Protein AF-A0A8T2PHC7-F1 (afdb_monomer)

Secondary structure (DSSP, 8-state):
-------EEEE-TTT--EEEEE---SS-EEEEEE-TTSSEEEEEETTSEEEEEETTTTEEEEEEE--SS-EEEEEE-TTSSEEEEEETTS-EEEEETTTTEEEEEE--TT--S-EEEEEE-TTSSEEEEEETTSEEEEEETTT--EEEEEE---SS-----PPPPP------

Organism: NCBI:txid121402

Mean predicted aligned error: 8.97 Å

InterPro domains:
  IPR001680 WD40 repeat [PS50082] (22-63)
  IPR001680 WD40 repeat [PS50082] (64-105)
  IPR001680 WD40 repeat [PS50082] (115-149)
  IPR001680 WD40 repeat [SM00320] (15-54)
  IPR001680 WD40 repeat [SM00320] (57-96)
  IPR001680 WD40 repeat [SM00320] (98-140)
  IPR015943 WD40/YVTN repeat-like-containing domain superfamily [G3DSA:2.130.10.10] (6-166)
  IPR016346 G-protein subunit beta 1-5 [PF25391] (8-157)
  IPR016346 G-protein subunit beta 1-5 [PTHR19850] (8-158)
  IPR020472 PAC1/LIS1-like, WD-40 repeat [PR00320] (41-55)
  IPR020472 PAC1/LIS1-like, WD-40 repeat [PR00320] (83-97)
  IPR020472 PAC1/LIS1-like, WD-40 repeat [PR00320] (127-141)
  IPR036322 WD40-repeat-containing domain superfamily [SSF50978] (10-156)

Nearest PDB structures (foldseek):
  6c2y-assembly1_B  TM=9.945E-01  e=1.196E-23  Bos taurus
  8id8-assembly1_B  TM=9.920E-01  e=1.410E-23  Homo sapiens
  8g59-assembly1_B  TM=9.920E-01  e=6.213E-23  Homo sapiens
  6g79-assembly1_B  TM=9.932E-01  e=8.638E-23  Homo sapiens
  8kh4-assembly1_C  TM=9.876E-01  e=1.496E-22  Homo sapiens

Solvent-accessible surface area (backbone atoms only — not comparable to full-atom values): 9792 Å² total; per-residue (Å²): 132,84,78,78,74,31,49,52,72,45,66,41,81,91,78,69,41,77,76,43,70,44,75,80,57,90,22,55,65,59,24,63,27,62,32,79,84,69,50,35,34,40,36,17,11,55,61,21,35,37,38,35,32,34,66,87,77,58,38,78,77,48,76,49,74,81,58,88,30,34,22,39,13,34,28,49,34,72,86,50,56,31,33,38,38,14,13,52,65,26,35,33,41,32,35,32,68,86,77,73,40,78,76,46,68,37,70,51,98,88,52,80,45,31,24,62,36,47,44,59,40,88,86,42,51,38,34,38,34,35,36,74,83,42,34,29,43,32,27,29,64,87,74,52,45,78,73,46,73,51,77,83,58,73,98,66,90,76,77,80,78,73,77,80,77,80,86,77,86,74,94,129

Radius of gyration: 20.53 Å; Cα contacts (8 Å, |Δi|>4): 401; chains: 1; bounding box: 38×58×77 Å

Foldseek 3Di:
DPPLLQWDFDADPVVRDTPAIQDDDPFHFQEKEAAPVRQWIWTWGQSQKIWIAGPVVNDTDAIAHDDPGGWNEKYAQLVRQWIWTWFQCQWIWIGGPVVNYTDDIQHDPPRNFGWNYWDADNVNQWIWTQTPVQKIWIARNVPSDTPDIDRDDDPDDDDDPDDPPDDDDDDD

pLDDT: mean 85.0, std 18.13, range [28.56, 98.06]

Sequence (172 aa):
MCSIFNGSALWDIETGQQTTVFSGHSGDVMSLSLSPDARTFVSGACDASVKLWDIRDSMCRQTFTGHESDINAVCFFPNGSAFATGSDDATCRLFDLRADQELSLYSHDNIICGITSVAFSRSGRLLLAGYDDFNCNIWDAMKGDRAGVLAGHDNRNAQRQRTPAAEEEKEI

Structure (mmCIF, N/CA/C/O backbone):
data_AF-A0A8T2PHC7-F1
#
_entry.id   AF-A0A8T2PHC7-F1
#
loop_
_atom_site.group_PDB
_atom_site.id
_atom_site.ty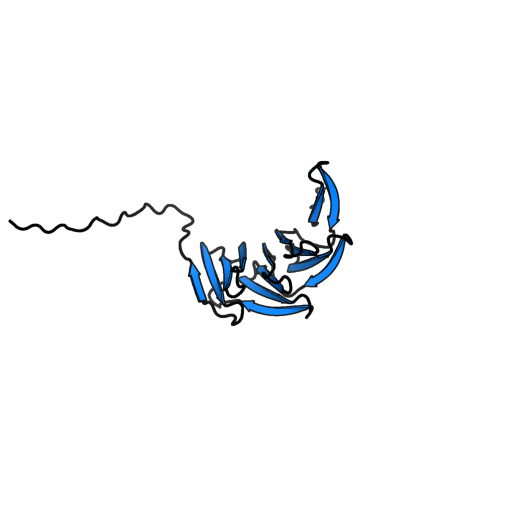pe_symbol
_atom_site.label_atom_id
_atom_site.label_alt_id
_atom_site.label_comp_id
_atom_site.label_asym_id
_atom_site.label_entity_id
_atom_site.label_seq_id
_atom_site.pdbx_PDB_ins_code
_atom_site.Cartn_x
_atom_site.Cartn_y
_atom_site.Cartn_z
_atom_site.occupancy
_atom_site.B_iso_or_equiv
_atom_site.auth_seq_id
_atom_site.auth_comp_id
_atom_site.auth_asym_id
_atom_site.auth_atom_id
_atom_site.pdbx_PDB_model_num
ATOM 1 N N . MET A 1 1 ? 9.219 9.332 29.742 1.00 31.11 1 MET A N 1
ATOM 2 C CA . MET A 1 1 ? 9.005 8.094 28.967 1.00 31.11 1 MET A CA 1
ATOM 3 C C . MET A 1 1 ? 7.914 8.405 27.956 1.00 31.11 1 MET A C 1
ATOM 5 O O . MET A 1 1 ? 6.753 8.394 28.334 1.00 31.11 1 MET A O 1
ATOM 9 N N . CYS A 1 2 ? 8.263 8.810 26.731 1.00 28.56 2 CYS A N 1
ATOM 10 C CA . CYS A 1 2 ? 7.268 8.856 25.659 1.00 28.56 2 CYS A CA 1
ATOM 11 C C . CYS A 1 2 ? 6.996 7.407 25.266 1.00 28.56 2 CYS A C 1
ATOM 13 O O . CYS A 1 2 ? 7.888 6.750 24.737 1.00 28.56 2 CYS A O 1
ATOM 15 N N . SER A 1 3 ? 5.810 6.888 25.581 1.00 36.81 3 SER A N 1
ATOM 16 C CA . SER A 1 3 ? 5.312 5.707 24.887 1.00 36.81 3 SER A CA 1
ATOM 17 C C . SER A 1 3 ? 5.043 6.148 23.455 1.00 36.81 3 SER A C 1
ATOM 19 O O . SER A 1 3 ? 4.080 6.871 23.201 1.00 36.81 3 SER A O 1
ATOM 21 N N . ILE A 1 4 ? 5.943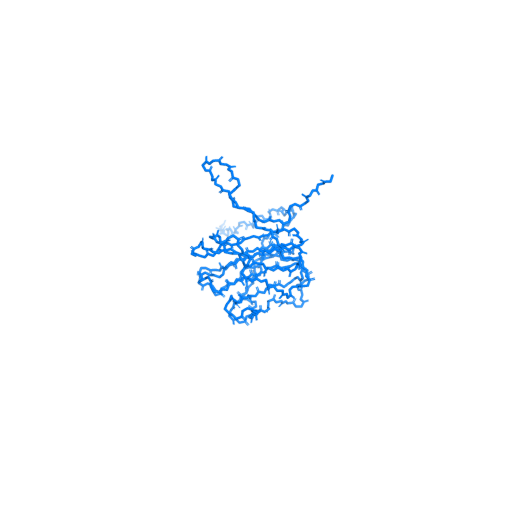 5.797 22.546 1.00 48.97 4 ILE A N 1
ATOM 22 C CA . ILE A 1 4 ? 5.682 5.902 21.116 1.00 48.97 4 ILE A CA 1
ATOM 23 C C . ILE A 1 4 ? 4.503 4.953 20.882 1.00 48.97 4 ILE A C 1
ATOM 25 O O . ILE A 1 4 ? 4.575 3.763 21.198 1.00 48.97 4 ILE A O 1
ATOM 29 N N . PHE A 1 5 ? 3.338 5.516 20.569 1.00 61.72 5 PHE A N 1
ATOM 30 C CA . PHE A 1 5 ? 2.129 4.734 20.371 1.00 61.72 5 PHE A CA 1
ATOM 31 C C . PHE A 1 5 ? 2.216 4.115 18.978 1.00 61.72 5 PHE A C 1
ATOM 33 O O . PHE A 1 5 ? 1.873 4.750 17.988 1.00 61.72 5 PHE A O 1
ATOM 40 N N . ASN A 1 6 ? 2.671 2.867 18.917 1.00 67.31 6 ASN A N 1
ATOM 41 C CA . ASN A 1 6 ? 2.854 2.109 17.674 1.00 67.31 6 ASN A CA 1
ATOM 42 C C . ASN A 1 6 ? 1.532 1.464 17.210 1.00 67.31 6 ASN A C 1
ATOM 44 O O . ASN A 1 6 ? 1.489 0.325 16.753 1.00 67.31 6 ASN A O 1
ATOM 48 N N . GLY A 1 7 ? 0.414 2.157 17.430 1.00 71.94 7 GLY A N 1
ATOM 49 C CA . GLY A 1 7 ? -0.933 1.665 17.161 1.00 71.94 7 GLY A CA 1
ATOM 50 C C . GLY A 1 7 ? -1.684 2.554 16.179 1.00 71.94 7 GLY A C 1
ATOM 51 O O . GLY A 1 7 ? -1.333 3.707 15.952 1.00 71.94 7 GLY A O 1
ATOM 52 N N . SER A 1 8 ? -2.760 2.020 15.609 1.00 76.94 8 SER A N 1
ATOM 53 C CA . SER A 1 8 ? -3.765 2.815 14.892 1.00 76.94 8 SER A CA 1
ATOM 54 C C . SER A 1 8 ? -4.965 3.067 15.807 1.00 76.94 8 SER A C 1
ATOM 56 O O . SER A 1 8 ? -5.171 2.344 16.783 1.00 76.94 8 SER A O 1
ATOM 58 N N . ALA A 1 9 ? -5.774 4.086 15.529 1.00 79.06 9 ALA A N 1
ATOM 59 C CA . ALA A 1 9 ? -6.937 4.411 16.352 1.00 79.06 9 ALA A CA 1
ATOM 60 C C . ALA A 1 9 ? -8.134 4.834 15.498 1.00 79.06 9 ALA A C 1
ATOM 62 O O . ALA A 1 9 ? -7.969 5.545 14.507 1.00 79.06 9 ALA A O 1
ATOM 63 N N . LEU A 1 10 ? -9.335 4.418 15.909 1.00 78.38 10 LEU A N 1
ATOM 64 C CA . LEU A 1 10 ? -10.597 4.914 15.361 1.00 78.38 10 LEU A CA 1
ATOM 65 C C . LEU A 1 10 ? -11.142 6.011 16.270 1.00 78.38 10 LEU A C 1
ATOM 67 O O . LEU A 1 10 ? -11.165 5.850 17.493 1.00 78.38 10 LEU A O 1
ATOM 71 N N . TRP A 1 11 ? -11.603 7.095 15.656 1.00 81.44 11 TRP A N 1
ATOM 72 C CA . TRP A 1 11 ? -12.119 8.269 16.343 1.00 81.44 11 TRP A CA 1
ATOM 73 C C . TRP A 1 11 ? -13.537 8.556 15.885 1.00 81.44 11 TRP A C 1
ATOM 75 O O . TRP A 1 11 ? -13.827 8.567 14.688 1.00 81.44 11 TRP A O 1
ATOM 85 N N . ASP A 1 12 ? -14.400 8.826 16.850 1.00 74.81 12 ASP A N 1
ATOM 86 C CA . ASP A 1 12 ? -15.712 9.386 16.599 1.00 74.81 12 ASP A CA 1
ATOM 87 C C . ASP A 1 12 ? -15.559 10.899 16.390 1.00 74.81 12 ASP A C 1
ATOM 89 O O . ASP A 1 12 ? -15.030 11.615 17.243 1.00 74.81 12 ASP A O 1
ATOM 93 N N . ILE A 1 13 ? -15.976 11.380 15.219 1.00 81.06 13 ILE A N 1
ATOM 94 C CA . ILE A 1 13 ? -15.762 12.775 14.810 1.00 81.06 13 ILE A CA 1
ATOM 95 C C . ILE A 1 13 ? -16.705 13.726 15.561 1.00 81.06 13 ILE A C 1
ATOM 97 O O . ILE A 1 13 ? -16.324 14.862 15.837 1.00 81.06 13 ILE A O 1
ATOM 101 N N . GLU A 1 14 ? -17.916 13.282 15.908 1.00 78.44 14 GLU A N 1
ATOM 102 C CA . GLU A 1 14 ? -18.917 14.123 16.578 1.00 78.44 14 GLU A CA 1
ATOM 103 C C . GLU A 1 14 ? -18.539 14.400 18.036 1.00 78.44 14 GLU A C 1
ATOM 105 O O . GLU A 1 14 ? -18.703 15.513 18.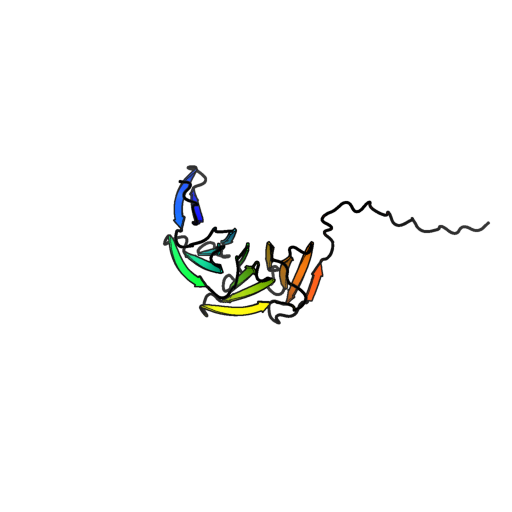536 1.00 78.44 14 GLU A O 1
ATOM 110 N N . THR A 1 15 ? -18.004 13.390 18.714 1.00 84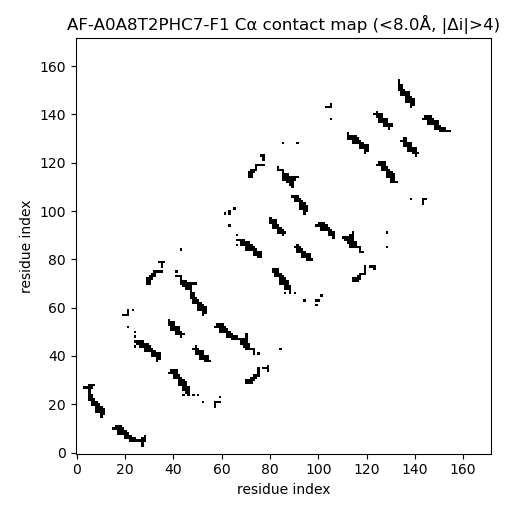.00 15 THR A N 1
ATOM 111 C CA . THR A 1 15 ? -17.605 13.452 20.124 1.00 84.00 15 THR A CA 1
ATOM 112 C C . THR A 1 15 ? -16.128 13.795 20.309 1.00 84.00 15 THR A C 1
ATOM 114 O O . THR A 1 15 ? -15.723 14.186 21.406 1.00 84.00 15 THR A O 1
ATOM 117 N N . GLY A 1 16 ? -15.314 13.636 19.261 1.00 82.44 16 GLY A N 1
ATOM 118 C CA . GLY A 1 16 ? -13.859 13.775 19.312 1.00 82.44 16 GLY A CA 1
ATOM 119 C C . GLY A 1 16 ? -13.172 12.702 20.160 1.00 82.44 16 GLY A C 1
ATOM 120 O O . GLY A 1 16 ? -12.016 12.876 20.545 1.00 82.44 16 GLY A O 1
ATOM 121 N N . GLN A 1 17 ? -13.873 11.617 20.502 1.00 79.94 17 GLN A N 1
ATOM 122 C CA . GLN A 1 17 ? -13.342 10.568 21.366 1.00 79.94 17 GLN A CA 1
ATOM 123 C C . GLN A 1 17 ? -12.741 9.426 20.557 1.00 79.94 17 GLN A C 1
ATOM 125 O O . GLN A 1 17 ? -13.261 9.017 19.519 1.00 79.94 17 GLN A O 1
ATOM 130 N N . GLN A 1 18 ? -11.655 8.865 21.084 1.00 84.31 18 GLN A N 1
ATOM 131 C CA . GLN A 1 18 ? -11.096 7.628 20.570 1.00 84.31 18 GLN A CA 1
ATOM 132 C C . GLN A 1 18 ? -12.028 6.464 20.923 1.00 84.31 18 GLN A C 1
ATOM 134 O O . GLN A 1 18 ? -12.179 6.103 22.090 1.00 84.31 18 GLN A O 1
ATOM 139 N N . THR A 1 19 ? -12.644 5.867 19.908 1.00 83.31 19 THR A N 1
ATOM 140 C CA . THR A 1 19 ? -13.594 4.760 20.065 1.00 83.31 19 THR A CA 1
ATOM 141 C C . THR A 1 19 ? -12.875 3.421 20.167 1.00 83.31 19 THR A C 1
ATOM 143 O O . THR A 1 19 ? -13.346 2.501 20.831 1.00 83.31 19 THR A O 1
ATOM 146 N N . THR A 1 20 ? -11.741 3.267 19.480 1.00 84.56 20 THR A N 1
ATOM 147 C CA . THR A 1 20 ? -11.021 1.989 19.412 1.00 84.56 20 THR A CA 1
ATOM 148 C C . THR A 1 20 ? -9.523 2.200 19.230 1.00 84.56 20 THR A C 1
ATOM 150 O O . THR A 1 20 ? -9.076 3.133 18.562 1.00 84.56 20 THR A O 1
ATOM 153 N N . VAL A 1 21 ? -8.744 1.308 19.839 1.00 87.56 21 VAL A N 1
ATOM 154 C CA . VAL A 1 21 ? -7.286 1.226 19.736 1.00 87.56 21 VAL A CA 1
ATOM 155 C C . VAL A 1 21 ? -6.949 -0.071 18.998 1.00 87.56 21 VAL A C 1
ATOM 157 O O . VAL A 1 21 ? -7.354 -1.144 19.436 1.00 87.56 21 VAL A O 1
ATOM 160 N N . PHE A 1 22 ? -6.180 0.015 17.918 1.00 90.25 22 PHE A N 1
ATOM 161 C CA . PHE A 1 22 ? -5.611 -1.134 17.216 1.00 90.25 22 PHE A CA 1
ATOM 162 C C . PHE A 1 22 ? -4.134 -1.249 17.590 1.00 90.25 22 PHE A C 1
ATOM 164 O O . PHE A 1 22 ? -3.281 -0.536 17.057 1.00 90.25 22 PHE A O 1
ATOM 171 N N . SER A 1 23 ? -3.839 -2.121 18.552 1.00 89.94 23 SER A N 1
ATOM 172 C CA . SER A 1 23 ? -2.479 -2.387 19.030 1.00 89.94 23 SER A CA 1
ATOM 173 C C . SER A 1 23 ? -1.993 -3.738 18.520 1.00 89.94 23 SER A C 1
ATOM 175 O O . SER A 1 23 ? -2.720 -4.727 18.579 1.00 89.94 23 SER A O 1
ATOM 177 N N . GLY A 1 24 ? -0.752 -3.796 18.037 1.00 90.94 24 GLY A N 1
ATOM 178 C CA . GLY A 1 24 ? -0.149 -5.058 17.602 1.00 90.94 24 GLY A CA 1
ATOM 179 C C . GLY A 1 24 ? 1.086 -4.922 16.720 1.00 90.94 24 GLY A C 1
ATOM 180 O O . GLY A 1 24 ? 1.801 -5.909 16.568 1.00 90.94 24 GLY A O 1
ATOM 181 N N . HIS A 1 25 ? 1.350 -3.743 16.153 1.00 93.75 25 HIS A N 1
ATOM 182 C CA . HIS A 1 25 ? 2.645 -3.447 15.541 1.00 93.75 25 HIS A CA 1
ATOM 183 C C . HIS A 1 25 ? 3.719 -3.241 16.612 1.00 93.75 25 HIS A C 1
ATOM 185 O O . HIS A 1 25 ? 3.442 -2.726 17.698 1.00 93.75 25 HIS A O 1
ATOM 191 N N . SER A 1 26 ? 4.943 -3.667 16.305 1.00 94.25 26 SER A N 1
ATOM 192 C CA . SER A 1 26 ? 6.123 -3.441 17.147 1.00 94.25 26 SER A CA 1
ATOM 193 C C . SER A 1 26 ? 6.942 -2.225 16.710 1.00 94.25 26 SER A C 1
ATOM 195 O O . SER A 1 26 ? 7.798 -1.783 17.471 1.00 94.25 26 SER A O 1
ATOM 197 N N . GLY A 1 27 ? 6.659 -1.664 15.533 1.00 93.06 27 GLY A N 1
ATOM 198 C CA . GLY A 1 27 ? 7.283 -0.452 14.994 1.00 93.06 27 GLY A CA 1
ATOM 199 C C . GLY A 1 27 ? 6.263 0.645 14.689 1.00 93.06 27 GLY A C 1
ATOM 200 O O . GLY A 1 27 ? 5.055 0.416 14.778 1.00 93.06 27 GLY A O 1
ATOM 201 N N . ASP A 1 28 ? 6.755 1.831 14.337 1.00 92.94 28 ASP A N 1
ATOM 202 C CA . ASP A 1 28 ? 5.914 2.977 13.990 1.00 92.94 28 ASP A CA 1
ATOM 203 C C . ASP A 1 28 ? 5.026 2.643 12.785 1.00 92.94 28 ASP A C 1
ATOM 205 O O . ASP A 1 28 ? 5.484 2.074 11.793 1.00 92.94 28 ASP A O 1
ATOM 209 N N . VAL A 1 29 ? 3.735 2.970 12.878 1.00 95.19 29 VAL A N 1
ATOM 210 C CA . VAL A 1 29 ? 2.791 2.778 11.772 1.00 95.19 29 VAL A CA 1
ATOM 211 C C . VAL A 1 29 ? 2.917 3.966 10.826 1.00 95.19 29 VAL A C 1
ATOM 213 O O . VAL A 1 29 ? 2.544 5.083 11.180 1.00 95.19 29 VAL A O 1
ATOM 216 N N . MET A 1 30 ? 3.417 3.717 9.618 1.00 95.81 30 MET A N 1
ATOM 217 C CA . MET A 1 30 ? 3.733 4.767 8.645 1.00 95.81 30 MET A CA 1
ATOM 218 C C . MET A 1 30 ? 2.576 5.053 7.692 1.00 95.81 30 MET A C 1
ATOM 220 O O . MET A 1 30 ? 2.421 6.173 7.206 1.00 95.81 30 MET A O 1
ATOM 224 N N . SER A 1 31 ? 1.743 4.049 7.414 1.00 95.38 31 SER A N 1
ATOM 225 C CA . SER A 1 31 ? 0.667 4.175 6.436 1.00 95.38 31 SER A CA 1
ATOM 226 C C . SER A 1 31 ? -0.500 3.250 6.741 1.00 95.38 31 SER A C 1
ATOM 228 O O . SER A 1 31 ? -0.333 2.166 7.304 1.00 95.38 31 SER A O 1
ATOM 230 N N . LEU A 1 32 ? -1.693 3.673 6.327 1.00 96.56 32 LEU A N 1
ATOM 231 C CA . LEU A 1 32 ? -2.913 2.881 6.390 1.00 96.56 32 LEU A CA 1
ATOM 232 C C . LEU A 1 32 ? -3.736 3.043 5.113 1.00 96.56 32 LEU A C 1
ATOM 234 O O . LEU A 1 32 ? -3.697 4.082 4.454 1.00 96.56 32 LEU A O 1
ATOM 238 N N . SER A 1 33 ? -4.520 2.022 4.783 1.00 96.75 33 SER A N 1
ATOM 239 C CA . SER A 1 33 ? -5.456 2.052 3.660 1.00 96.75 33 SER A CA 1
ATOM 240 C C . SER A 1 33 ? -6.743 1.331 4.035 1.00 96.75 33 SER A C 1
ATOM 242 O O . SER A 1 33 ? -6.703 0.209 4.538 1.00 96.75 33 SER A O 1
ATOM 244 N N . LEU A 1 34 ? -7.888 1.974 3.801 1.00 96.69 34 LEU A N 1
ATOM 245 C CA . LEU A 1 34 ? -9.205 1.370 3.998 1.00 96.69 34 LEU A CA 1
ATOM 246 C C . LEU A 1 34 ? -9.562 0.467 2.819 1.00 96.69 34 LEU A C 1
ATOM 248 O O . LEU A 1 34 ? -9.320 0.809 1.660 1.00 96.69 34 LEU A O 1
ATOM 252 N N . SER A 1 35 ? -10.191 -0.662 3.125 1.00 95.50 35 SER A N 1
ATOM 253 C CA . SER A 1 35 ? -10.820 -1.505 2.111 1.00 95.50 35 SER A CA 1
ATOM 254 C C . SER A 1 35 ? -11.957 -0.752 1.402 1.00 95.50 35 SER A C 1
ATOM 256 O O . SER A 1 35 ? -12.597 0.115 2.007 1.00 95.50 35 SER A O 1
ATOM 258 N N . PRO A 1 36 ? -12.272 -1.088 0.136 1.00 94.62 36 PRO A N 1
ATOM 259 C CA . PRO A 1 36 ? -13.361 -0.443 -0.600 1.00 94.62 36 PRO A CA 1
ATOM 260 C C . PRO A 1 36 ? -14.746 -0.569 0.054 1.00 94.62 36 PRO A C 1
ATOM 262 O O . PRO A 1 36 ? -15.608 0.272 -0.189 1.00 94.62 36 PRO A O 1
ATOM 265 N N . ASP A 1 37 ? -14.976 -1.604 0.870 1.00 94.56 37 ASP A N 1
ATOM 266 C CA . ASP A 1 37 ? -16.229 -1.799 1.612 1.00 94.56 37 ASP A CA 1
ATOM 267 C C . ASP A 1 37 ? -16.223 -1.159 3.014 1.00 94.56 37 ASP A C 1
ATOM 269 O O . ASP A 1 37 ? -17.229 -1.236 3.724 1.00 94.56 37 ASP A O 1
ATOM 273 N N . ALA A 1 38 ? -15.107 -0.525 3.395 1.00 93.56 38 ALA A N 1
ATOM 274 C CA . ALA A 1 38 ? -14.859 0.114 4.683 1.00 93.56 38 ALA A CA 1
ATOM 275 C C . ALA A 1 38 ? -15.075 -0.799 5.906 1.00 93.56 38 ALA A C 1
ATOM 277 O O . ALA A 1 38 ? -15.356 -0.308 7.000 1.00 93.56 38 ALA A O 1
ATOM 278 N N . ARG A 1 39 ? -14.950 -2.126 5.752 1.00 94.19 39 ARG A N 1
ATOM 279 C CA . ARG A 1 39 ? -15.061 -3.086 6.869 1.00 94.19 39 ARG A CA 1
ATOM 280 C C . ARG A 1 39 ? -13.718 -3.430 7.482 1.00 94.19 39 ARG A C 1
ATOM 282 O O . ARG A 1 39 ? -13.637 -3.734 8.672 1.00 94.19 39 ARG A O 1
ATOM 289 N N . THR A 1 40 ? -12.674 -3.389 6.670 1.00 95.62 40 THR A N 1
ATOM 290 C CA . THR A 1 40 ? -11.302 -3.660 7.089 1.00 95.62 40 THR A CA 1
ATOM 291 C C . THR A 1 40 ? -10.366 -2.535 6.666 1.00 95.62 40 THR A C 1
ATOM 293 O O . THR A 1 40 ? -10.681 -1.731 5.783 1.00 95.62 40 THR A O 1
ATOM 296 N N . PHE A 1 41 ? -9.195 -2.470 7.283 1.00 96.81 41 PHE A N 1
ATOM 297 C CA . PHE A 1 41 ? -8.090 -1.649 6.796 1.00 96.81 41 PHE A CA 1
ATOM 298 C C . PHE A 1 41 ? -6.779 -2.412 6.932 1.00 96.81 41 PHE A C 1
ATOM 300 O O . PHE A 1 41 ? -6.668 -3.327 7.748 1.00 96.81 41 PHE A O 1
ATOM 307 N N . VAL A 1 42 ? -5.790 -2.031 6.134 1.00 97.44 42 VAL A N 1
ATOM 308 C CA . VAL A 1 42 ? -4.414 -2.505 6.281 1.00 97.44 42 VAL A CA 1
ATOM 309 C C . VAL A 1 42 ? -3.544 -1.384 6.821 1.00 97.44 42 VAL A C 1
ATOM 311 O O . VAL A 1 42 ? -3.763 -0.222 6.479 1.00 97.44 42 VAL A O 1
ATOM 314 N N . SER A 1 43 ? -2.560 -1.727 7.644 1.00 97.12 43 SER A N 1
ATOM 315 C CA . SER A 1 43 ? -1.525 -0.804 8.112 1.00 97.12 43 SER A CA 1
ATOM 316 C C . SER A 1 43 ? -0.140 -1.378 7.857 1.00 97.12 43 SER A C 1
ATOM 318 O O . SER A 1 43 ? 0.090 -2.551 8.145 1.00 97.12 43 SER A O 1
ATOM 320 N N . GLY A 1 44 ? 0.762 -0.557 7.324 1.00 96.88 44 GLY A N 1
ATOM 321 C CA . GLY A 1 44 ? 2.182 -0.870 7.163 1.00 96.88 44 GLY A CA 1
ATOM 322 C C . GLY A 1 44 ? 3.022 -0.119 8.191 1.00 96.88 44 GLY A C 1
ATOM 323 O O . GLY A 1 44 ? 2.691 1.017 8.549 1.00 96.88 44 GLY A O 1
ATOM 324 N N . ALA A 1 45 ? 4.076 -0.763 8.684 1.00 97.12 45 ALA A N 1
ATOM 325 C CA . ALA A 1 45 ? 4.895 -0.236 9.768 1.00 97.12 45 ALA A CA 1
ATOM 326 C C . ALA A 1 45 ? 6.402 -0.456 9.556 1.00 97.12 45 ALA A C 1
ATOM 328 O O . ALA A 1 45 ? 6.826 -1.237 8.701 1.00 97.12 45 ALA A O 1
ATOM 329 N N . CYS A 1 46 ? 7.205 0.187 10.405 1.00 96.81 46 CYS A N 1
ATOM 330 C CA . CYS A 1 46 ? 8.661 0.010 10.505 1.00 96.81 46 CYS A CA 1
ATOM 331 C C . CYS A 1 46 ? 9.084 -1.357 11.081 1.00 96.81 46 CYS A C 1
ATOM 333 O O . CYS A 1 46 ? 10.263 -1.643 11.232 1.00 96.81 46 CYS A O 1
ATOM 335 N N . ASP A 1 47 ? 8.137 -2.231 11.437 1.00 96.25 47 ASP A N 1
ATOM 336 C CA . ASP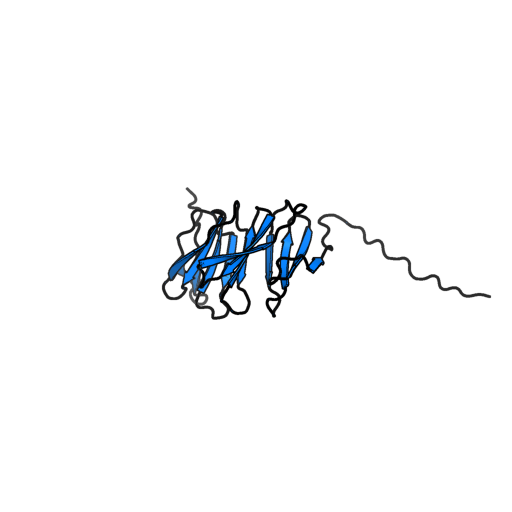 A 1 47 ? 8.438 -3.627 11.795 1.00 96.25 47 ASP A CA 1
ATOM 337 C C . ASP A 1 47 ? 8.483 -4.565 10.574 1.00 96.25 47 ASP A C 1
ATOM 339 O O . ASP A 1 47 ? 8.444 -5.786 10.735 1.00 96.25 47 ASP A O 1
ATOM 343 N N . ALA A 1 48 ? 8.535 -3.991 9.365 1.00 96.56 48 ALA A N 1
ATOM 344 C CA . ALA A 1 48 ? 8.500 -4.684 8.078 1.00 96.56 48 ALA A CA 1
ATOM 345 C C . ALA A 1 48 ? 7.274 -5.606 7.890 1.00 96.56 48 ALA A C 1
ATOM 347 O O . ALA A 1 48 ? 7.276 -6.503 7.040 1.00 96.56 48 ALA A O 1
ATOM 348 N N . SER A 1 49 ? 6.202 -5.386 8.665 1.00 96.75 49 SER A N 1
ATOM 349 C CA . SER A 1 49 ? 4.944 -6.123 8.547 1.00 96.75 49 SER A CA 1
ATOM 350 C C . SER A 1 49 ? 3.775 -5.241 8.114 1.00 96.75 49 SER A C 1
ATOM 352 O O . SER A 1 49 ? 3.692 -4.052 8.434 1.00 96.75 49 SER A O 1
ATOM 354 N N . VAL A 1 50 ? 2.826 -5.857 7.409 1.00 97.50 50 VAL A N 1
ATOM 355 C CA . VAL A 1 50 ? 1.490 -5.294 7.192 1.00 97.50 50 VAL A CA 1
ATOM 356 C C . VAL A 1 50 ? 0.485 -6.066 8.023 1.00 97.50 50 VAL A C 1
ATOM 358 O O . VAL A 1 50 ? 0.500 -7.295 8.038 1.00 97.50 50 VAL A O 1
ATOM 361 N N . LYS A 1 51 ? -0.434 -5.372 8.686 1.00 96.88 51 LYS A N 1
ATOM 362 C CA . LYS A 1 51 ? -1.539 -6.008 9.413 1.00 96.88 51 LYS A CA 1
ATOM 363 C C . LYS A 1 51 ? -2.870 -5.650 8.786 1.00 96.88 51 LYS A C 1
ATOM 365 O O . LYS A 1 51 ? -3.103 -4.491 8.461 1.00 96.88 51 LYS A O 1
ATOM 370 N N . LEU A 1 52 ? -3.737 -6.651 8.635 1.00 97.19 52 LEU A N 1
ATOM 371 C CA . LEU A 1 52 ? -5.139 -6.473 8.266 1.00 97.19 52 LEU A CA 1
ATOM 372 C C . LEU A 1 52 ? -5.983 -6.439 9.535 1.00 97.19 52 LEU A C 1
ATOM 374 O O . LEU A 1 52 ? -5.949 -7.373 10.338 1.00 97.19 52 LEU A O 1
ATOM 378 N N . TRP A 1 53 ? -6.796 -5.404 9.673 1.00 96.31 53 TRP A N 1
ATOM 379 C CA . TRP A 1 53 ? -7.643 -5.173 10.833 1.00 96.31 53 TRP A CA 1
ATOM 380 C C . TRP A 1 53 ? -9.109 -5.212 10.447 1.00 96.31 53 TRP A C 1
ATOM 382 O O . TRP A 1 53 ? -9.512 -4.653 9.426 1.00 96.31 53 TRP A O 1
ATOM 392 N N . ASP A 1 54 ? -9.914 -5.836 11.296 1.00 94.62 54 ASP A N 1
ATOM 393 C CA . ASP A 1 54 ? -11.365 -5.742 11.237 1.00 94.62 54 ASP A CA 1
ATOM 394 C C . ASP A 1 54 ? -11.834 -4.555 12.076 1.00 94.62 54 ASP A C 1
ATOM 396 O O . ASP A 1 54 ? -11.532 -4.479 13.268 1.00 94.62 54 ASP A O 1
ATOM 400 N N . ILE A 1 55 ? -12.558 -3.623 11.454 1.00 91.88 55 ILE A N 1
ATOM 401 C CA . ILE A 1 55 ? -13.001 -2.388 12.111 1.00 91.88 55 ILE A CA 1
ATOM 402 C C . ILE A 1 55 ? -14.108 -2.669 13.126 1.00 91.88 55 ILE A C 1
ATOM 404 O O . ILE A 1 55 ? -14.190 -1.988 14.144 1.00 91.88 55 ILE A O 1
ATOM 408 N N . ARG A 1 56 ? -14.964 -3.661 12.862 1.00 90.50 56 ARG 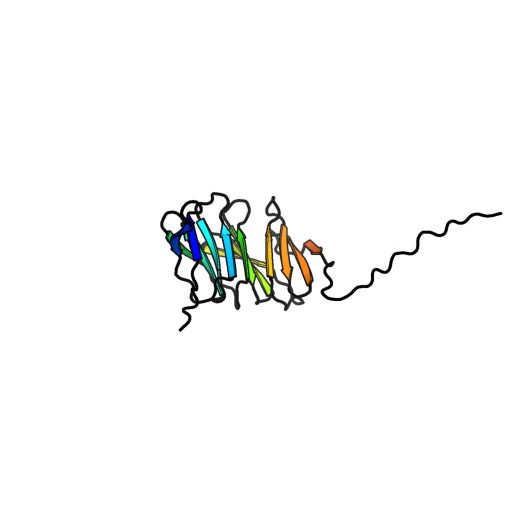A N 1
ATOM 409 C CA . ARG A 1 56 ? -16.104 -3.978 13.725 1.00 90.50 56 ARG A CA 1
ATOM 410 C C . ARG A 1 56 ? -15.664 -4.744 14.963 1.00 90.50 56 ARG A C 1
ATOM 412 O O . ARG A 1 56 ? -16.155 -4.466 16.053 1.00 90.50 56 ARG A O 1
ATOM 419 N N . ASP A 1 57 ? -14.787 -5.719 14.768 1.00 90.00 57 ASP A N 1
ATOM 420 C CA . ASP A 1 57 ? -14.327 -6.585 15.851 1.00 90.00 57 ASP A CA 1
ATOM 421 C C . ASP A 1 57 ? -13.104 -6.006 16.572 1.00 90.00 57 ASP A C 1
ATOM 423 O O . ASP A 1 57 ? -12.724 -6.516 17.621 1.00 90.00 57 ASP A O 1
ATOM 427 N N . SER A 1 58 ? -12.501 -4.943 16.035 1.00 90.25 58 SER A N 1
ATOM 428 C CA . SER A 1 58 ? -11.332 -4.261 16.600 1.00 90.25 58 SER A CA 1
ATOM 429 C C . SER A 1 58 ? -10.103 -5.165 16.744 1.00 90.25 58 SER A C 1
ATOM 431 O O . SER A 1 58 ? -9.285 -4.986 17.646 1.00 90.25 58 SER A O 1
ATOM 433 N N . MET A 1 59 ? -9.969 -6.156 15.858 1.00 90.62 59 MET A N 1
ATOM 434 C CA . MET A 1 59 ? -8.961 -7.215 15.956 1.00 90.62 59 MET A CA 1
ATOM 435 C C . MET A 1 59 ? -8.130 -7.340 14.682 1.00 90.62 59 MET A C 1
ATOM 437 O O . MET A 1 59 ? -8.629 -7.179 13.566 1.00 90.62 59 MET A O 1
ATOM 441 N N . CYS A 1 60 ? -6.856 -7.693 14.862 1.00 95.25 60 CYS A N 1
ATOM 442 C CA . CYS A 1 60 ? -5.985 -8.109 13.768 1.00 95.25 60 CYS A CA 1
ATOM 443 C C . CYS A 1 60 ? -6.461 -9.464 13.229 1.00 95.25 60 CYS A C 1
ATOM 445 O O . CYS A 1 60 ? -6.621 -10.419 13.993 1.00 95.25 60 CYS A O 1
ATOM 447 N N . ARG A 1 61 ? -6.694 -9.544 11.920 1.00 95.88 61 ARG A N 1
ATOM 448 C CA . ARG A 1 61 ? -7.101 -10.767 11.216 1.00 95.88 61 ARG A CA 1
ATOM 449 C C . ARG A 1 61 ? -5.907 -11.511 10.637 1.00 95.88 61 ARG A C 1
ATOM 451 O O . ARG A 1 61 ? -5.852 -12.729 10.752 1.00 95.88 61 ARG A O 1
ATOM 458 N N . GLN A 1 62 ? -4.979 -10.782 10.022 1.00 96.06 62 GLN A N 1
ATOM 459 C CA . GLN A 1 62 ? -3.815 -11.331 9.323 1.00 96.06 62 GLN A CA 1
ATOM 460 C C . GLN A 1 62 ? -2.603 -10.424 9.522 1.00 96.06 62 GLN A C 1
ATOM 462 O O . GLN A 1 62 ? -2.739 -9.211 9.698 1.00 96.06 62 GLN A O 1
ATOM 467 N N . THR A 1 63 ? -1.411 -11.016 9.496 1.00 96.81 63 THR A N 1
ATOM 468 C CA . THR A 1 63 ? -0.132 -10.298 9.475 1.00 96.81 63 THR A CA 1
ATOM 469 C C . THR A 1 63 ? 0.685 -10.822 8.306 1.00 96.81 63 THR A C 1
ATOM 471 O O . THR A 1 63 ? 1.016 -12.001 8.272 1.00 96.81 63 THR A O 1
ATOM 474 N N . PHE A 1 64 ? 1.022 -9.933 7.384 1.00 97.31 64 PHE A N 1
ATOM 475 C CA . PHE A 1 64 ? 1.817 -10.213 6.202 1.00 97.31 64 PHE A CA 1
ATOM 476 C C . PHE A 1 64 ? 3.252 -9.769 6.459 1.00 97.31 64 PHE A C 1
ATOM 478 O O . PHE A 1 64 ? 3.497 -8.640 6.893 1.00 97.31 64 PHE A O 1
ATOM 485 N N . THR A 1 65 ? 4.192 -10.664 6.191 1.00 95.69 65 THR A N 1
ATOM 486 C CA . THR A 1 65 ? 5.632 -10.416 6.266 1.00 95.69 65 THR A CA 1
ATOM 487 C C . THR A 1 65 ? 6.261 -10.704 4.910 1.00 95.69 65 THR A C 1
ATOM 489 O O . THR A 1 65 ? 5.677 -11.386 4.069 1.00 95.69 65 THR A O 1
ATOM 492 N N . GLY A 1 66 ? 7.450 -10.160 4.677 1.00 94.06 66 GLY A N 1
ATOM 493 C CA . GLY A 1 66 ? 8.197 -10.409 3.446 1.00 94.06 66 GLY A CA 1
ATOM 494 C C . GLY A 1 66 ? 9.194 -9.305 3.136 1.00 94.06 66 GLY A C 1
ATOM 495 O O . GLY A 1 66 ? 10.285 -9.607 2.659 1.00 94.06 66 GLY A O 1
ATOM 496 N N . HIS A 1 67 ? 8.835 -8.055 3.437 1.00 96.38 67 HIS A N 1
ATOM 497 C CA . HIS A 1 67 ? 9.737 -6.916 3.306 1.00 96.38 67 HIS A CA 1
ATOM 498 C C . HIS A 1 67 ? 10.958 -7.048 4.214 1.00 96.38 67 HIS A C 1
ATOM 500 O O . HIS A 1 67 ? 10.887 -7.645 5.290 1.00 96.38 67 HIS A O 1
ATOM 506 N N . GLU A 1 68 ? 12.073 -6.486 3.759 1.00 96.56 68 GLU A N 1
ATOM 507 C CA . GLU A 1 68 ? 13.348 -6.508 4.487 1.00 96.56 68 GLU A CA 1
ATOM 508 C C . GLU A 1 68 ? 13.596 -5.216 5.279 1.00 96.56 68 GLU A C 1
ATOM 510 O O . GLU A 1 68 ? 14.532 -5.150 6.074 1.00 96.56 68 GLU A O 1
ATOM 515 N N . SER A 1 69 ? 12.750 -4.203 5.075 1.00 97.00 69 SER A N 1
ATOM 516 C CA . SER A 1 69 ? 12.838 -2.892 5.713 1.00 97.00 69 SER A CA 1
ATOM 517 C C . SER A 1 69 ? 11.445 -2.297 5.960 1.00 97.00 69 SER A C 1
ATOM 519 O O . SER A 1 69 ? 10.416 -2.936 5.722 1.00 97.00 69 SER A O 1
ATOM 521 N N . ASP A 1 70 ? 11.420 -1.060 6.440 1.00 97.00 70 ASP A N 1
ATOM 522 C CA . ASP A 1 70 ? 10.230 -0.298 6.799 1.00 97.00 70 ASP A CA 1
ATOM 523 C C . ASP A 1 70 ? 9.226 -0.217 5.644 1.00 97.00 70 ASP A C 1
ATOM 525 O O . ASP A 1 70 ? 9.594 -0.068 4.475 1.00 97.00 70 ASP A O 1
ATOM 529 N N . ILE A 1 71 ? 7.935 -0.323 5.965 1.00 97.88 71 ILE A N 1
ATOM 530 C CA . ILE A 1 71 ? 6.850 -0.183 4.989 1.00 97.88 71 ILE A CA 1
ATOM 531 C C . ILE A 1 71 ? 6.281 1.222 5.101 1.00 97.88 71 ILE A C 1
ATOM 533 O O . ILE A 1 71 ? 5.518 1.525 6.017 1.00 97.88 71 ILE A O 1
ATOM 537 N N . ASN A 1 72 ? 6.607 2.060 4.125 1.00 97.25 72 ASN A N 1
ATOM 538 C CA . ASN A 1 72 ? 6.232 3.471 4.121 1.00 97.25 72 ASN A CA 1
ATOM 539 C C . ASN A 1 72 ? 4.844 3.722 3.545 1.00 97.25 72 ASN A C 1
ATOM 541 O O . ASN A 1 72 ? 4.215 4.730 3.859 1.00 97.25 72 ASN A O 1
ATOM 545 N N . ALA A 1 73 ? 4.368 2.840 2.666 1.00 97.25 73 ALA A N 1
ATOM 546 C CA . ALA A 1 73 ? 3.127 3.055 1.941 1.00 97.25 73 ALA A CA 1
ATOM 547 C C . ALA A 1 73 ? 2.350 1.755 1.748 1.00 97.25 73 ALA A C 1
ATOM 549 O O . ALA A 1 73 ? 2.919 0.723 1.394 1.00 97.25 73 ALA A O 1
ATOM 550 N N . VAL A 1 74 ? 1.031 1.824 1.930 1.00 97.88 74 VAL A N 1
ATOM 551 C CA . VAL A 1 74 ? 0.105 0.721 1.645 1.00 97.88 74 VAL A CA 1
ATOM 552 C C . VAL A 1 74 ? -1.104 1.227 0.860 1.00 97.88 74 VAL A C 1
ATOM 554 O O . VAL A 1 74 ? -1.584 2.338 1.082 1.00 97.88 74 VAL A O 1
ATOM 557 N N . CYS A 1 75 ? -1.619 0.424 -0.070 1.00 97.75 75 CYS A N 1
ATOM 558 C CA . CYS A 1 75 ? -2.782 0.784 -0.880 1.00 97.75 75 CYS A CA 1
ATOM 559 C C . CYS A 1 75 ? -3.614 -0.447 -1.242 1.00 97.75 75 CYS A C 1
ATOM 561 O O . CYS A 1 75 ? -3.107 -1.390 -1.849 1.00 97.75 75 CYS A O 1
ATOM 563 N N . PHE A 1 76 ? -4.907 -0.430 -0.920 1.00 97.62 76 PHE A N 1
ATOM 564 C CA . PHE A 1 76 ? -5.827 -1.467 -1.374 1.00 97.62 76 PHE A CA 1
ATOM 565 C C . PHE A 1 76 ? -5.969 -1.494 -2.896 1.00 97.62 76 PHE A C 1
ATOM 567 O O . PHE A 1 76 ? -6.104 -0.463 -3.559 1.00 97.62 76 PHE A O 1
ATOM 574 N N . PHE A 1 77 ? -6.025 -2.704 -3.448 1.00 95.75 77 PHE A N 1
ATOM 575 C CA . PHE A 1 77 ? -6.459 -2.906 -4.820 1.00 95.75 77 PHE A CA 1
ATOM 576 C C . PHE A 1 77 ? -7.949 -2.534 -4.948 1.00 95.75 77 PHE A C 1
ATOM 578 O O . PHE A 1 77 ? -8.722 -2.802 -4.022 1.00 95.75 77 PHE A O 1
ATOM 585 N N . PRO A 1 78 ? -8.409 -1.975 -6.085 1.00 94.06 78 PRO A N 1
ATOM 586 C CA . PRO A 1 78 ? -9.781 -1.469 -6.219 1.00 94.06 78 PRO A CA 1
ATOM 587 C C . PRO A 1 78 ? -10.912 -2.469 -5.919 1.00 94.06 78 PRO A C 1
ATOM 589 O O . PRO A 1 78 ? -12.013 -2.058 -5.566 1.00 94.06 78 PRO A O 1
ATOM 592 N N . ASN A 1 79 ? -10.665 -3.774 -6.063 1.00 93.12 79 ASN A N 1
ATOM 593 C CA . ASN A 1 79 ? -11.638 -4.832 -5.768 1.00 93.12 79 ASN A CA 1
ATOM 594 C C . ASN A 1 79 ? -11.654 -5.274 -4.286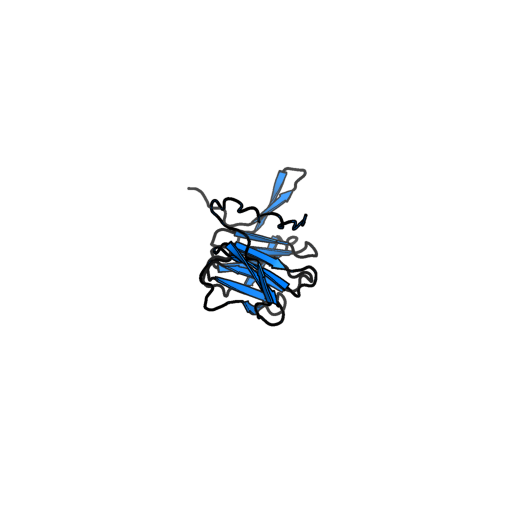 1.00 93.12 79 ASN A C 1
ATOM 596 O O . ASN A 1 79 ? -12.502 -6.081 -3.912 1.00 93.12 79 ASN A O 1
ATOM 600 N N . GLY A 1 80 ? -10.712 -4.798 -3.464 1.00 94.00 80 GLY A N 1
ATOM 601 C CA . GLY A 1 80 ? -10.578 -5.142 -2.047 1.00 94.00 80 GLY A CA 1
ATOM 602 C C . GLY A 1 80 ? -10.013 -6.533 -1.736 1.00 94.00 80 GLY A C 1
ATOM 603 O O . GLY A 1 80 ? -9.924 -6.879 -0.565 1.00 94.00 80 GLY A O 1
ATOM 604 N N . SER A 1 81 ? -9.636 -7.344 -2.730 1.00 94.00 81 SER A N 1
ATOM 605 C CA . SER A 1 81 ? -9.106 -8.701 -2.510 1.00 94.00 81 SER A CA 1
ATOM 606 C C . SER A 1 81 ? -7.599 -8.745 -2.263 1.00 94.00 81 SER A C 1
ATOM 608 O O . SER A 1 81 ? -7.088 -9.759 -1.797 1.00 94.00 81 SER A O 1
ATOM 610 N N . ALA A 1 82 ? -6.898 -7.669 -2.602 1.00 95.75 82 ALA A N 1
ATOM 611 C CA . ALA A 1 82 ? -5.449 -7.566 -2.549 1.00 95.75 82 ALA A CA 1
ATOM 612 C C . ALA A 1 82 ? -5.033 -6.148 -2.142 1.00 95.75 82 ALA A C 1
ATOM 614 O O . ALA A 1 82 ? -5.849 -5.219 -2.161 1.00 95.75 82 ALA A O 1
ATOM 615 N N . PHE A 1 83 ? -3.763 -5.966 -1.808 1.00 97.25 83 PHE A N 1
ATOM 616 C CA . PHE A 1 83 ? -3.174 -4.656 -1.539 1.00 97.25 83 PHE A CA 1
ATOM 617 C C . PHE A 1 83 ? -1.716 -4.615 -1.997 1.00 97.25 83 PHE A C 1
ATOM 619 O O . PHE A 1 83 ? -1.043 -5.642 -2.051 1.00 97.25 83 PHE A O 1
ATOM 626 N N . ALA A 1 84 ? -1.241 -3.421 -2.338 1.00 97.62 84 ALA A N 1
ATOM 627 C CA . ALA A 1 84 ? 0.158 -3.159 -2.627 1.00 97.62 84 ALA A CA 1
ATOM 628 C C . ALA A 1 84 ? 0.834 -2.454 -1.457 1.00 97.62 84 ALA A C 1
ATOM 630 O O . ALA A 1 84 ? 0.204 -1.695 -0.715 1.00 97.62 84 ALA A O 1
ATOM 631 N N . THR A 1 85 ? 2.131 -2.676 -1.346 1.00 98.06 85 THR A N 1
ATOM 632 C CA . THR A 1 85 ? 3.019 -2.066 -0.363 1.00 98.06 85 THR A CA 1
ATOM 633 C C . THR A 1 85 ? 4.209 -1.433 -1.069 1.00 98.06 85 THR A C 1
ATOM 635 O O . THR A 1 85 ? 4.593 -1.858 -2.159 1.00 98.06 85 THR A O 1
ATOM 638 N N . GLY A 1 86 ? 4.786 -0.409 -0.453 1.00 97.56 86 GLY A N 1
ATOM 639 C CA . GLY A 1 86 ? 6.065 0.176 -0.834 1.00 97.56 86 GLY A CA 1
ATOM 640 C C . GLY A 1 86 ? 6.955 0.296 0.394 1.00 97.56 86 GLY A C 1
ATOM 641 O O . GLY A 1 86 ? 6.481 0.727 1.449 1.00 97.56 86 GLY A O 1
ATOM 642 N N . SER A 1 87 ? 8.213 -0.114 0.253 1.00 97.69 87 SER A N 1
ATOM 643 C CA . SER A 1 87 ? 9.168 -0.205 1.356 1.00 97.69 87 SER A CA 1
ATOM 644 C C . SER A 1 87 ? 10.486 0.507 1.050 1.00 97.69 87 SER A C 1
ATOM 646 O O . SER A 1 87 ? 10.824 0.778 -0.106 1.00 97.69 87 SER A O 1
ATOM 648 N N . ASP A 1 88 ? 11.237 0.788 2.113 1.00 96.69 88 ASP A N 1
ATOM 649 C CA . ASP A 1 88 ? 12.634 1.222 2.065 1.00 96.69 88 ASP A CA 1
ATOM 650 C C . ASP A 1 88 ? 13.593 0.154 1.519 1.00 96.69 88 ASP A C 1
ATOM 652 O O . ASP A 1 88 ? 14.725 0.476 1.168 1.00 96.69 88 ASP A O 1
ATOM 656 N N . ASP A 1 89 ? 13.151 -1.099 1.368 1.00 95.94 89 ASP A N 1
ATOM 657 C CA . ASP A 1 89 ? 13.912 -2.146 0.668 1.00 95.94 89 ASP A CA 1
ATOM 658 C C . ASP A 1 89 ? 13.937 -1.973 -0.868 1.00 95.94 89 ASP A C 1
ATOM 660 O O . ASP A 1 89 ? 14.404 -2.851 -1.592 1.00 95.94 89 ASP A O 1
ATOM 664 N N . ALA A 1 90 ? 13.443 -0.831 -1.363 1.00 95.12 90 A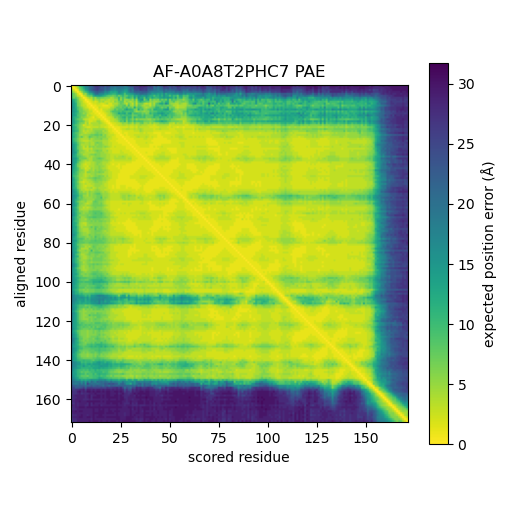LA A N 1
ATOM 665 C CA . ALA A 1 90 ? 13.316 -0.470 -2.773 1.00 95.12 90 ALA A CA 1
ATOM 666 C C . ALA A 1 90 ? 12.361 -1.367 -3.585 1.00 95.12 90 ALA A C 1
ATOM 668 O O . ALA A 1 90 ? 12.332 -1.293 -4.820 1.00 95.12 90 ALA A O 1
ATOM 669 N N . THR A 1 91 ? 11.531 -2.181 -2.920 1.00 95.69 91 THR A N 1
ATOM 670 C CA . THR A 1 91 ? 10.557 -3.061 -3.572 1.00 95.69 91 THR A CA 1
ATOM 671 C C . THR A 1 91 ? 9.114 -2.661 -3.285 1.00 95.69 91 THR A C 1
ATOM 673 O O . THR A 1 91 ? 8.742 -2.279 -2.170 1.00 95.69 91 THR A O 1
ATOM 676 N N . CYS A 1 92 ? 8.262 -2.776 -4.307 1.00 96.38 92 CYS A N 1
ATOM 677 C CA . CYS A 1 92 ? 6.827 -2.888 -4.075 1.00 96.38 92 CYS A CA 1
ATOM 678 C C . CYS A 1 92 ? 6.447 -4.362 -4.042 1.00 96.38 92 CYS A C 1
ATOM 680 O O . CYS A 1 92 ? 6.967 -5.158 -4.827 1.00 96.38 92 CYS A O 1
ATOM 682 N N . ARG A 1 93 ? 5.477 -4.722 -3.207 1.00 96.31 93 ARG A N 1
ATOM 683 C CA . ARG A 1 93 ? 4.891 -6.066 -3.206 1.00 96.31 93 ARG A CA 1
ATOM 684 C C . ARG A 1 93 ? 3.385 -5.982 -3.337 1.00 96.31 93 ARG A C 1
ATOM 686 O O . ARG A 1 93 ? 2.768 -5.014 -2.903 1.00 96.31 93 ARG A O 1
ATOM 693 N N . LEU A 1 94 ? 2.796 -6.988 -3.970 1.00 96.25 94 LEU A N 1
ATOM 694 C CA . LEU A 1 94 ? 1.353 -7.193 -4.020 1.00 96.25 94 LEU A CA 1
ATOM 695 C C . LEU A 1 94 ? 1.015 -8.422 -3.187 1.00 96.25 94 LEU A C 1
ATOM 697 O O . LEU A 1 94 ? 1.550 -9.496 -3.443 1.00 96.25 94 LEU A O 1
ATOM 701 N N . PHE A 1 95 ? 0.099 -8.276 -2.241 1.00 96.31 95 PHE A N 1
ATOM 702 C CA . PHE A 1 95 ? -0.363 -9.349 -1.367 1.00 96.31 95 PHE A CA 1
ATOM 703 C C . PHE A 1 95 ? -1.833 -9.659 -1.629 1.00 96.31 95 PHE A C 1
ATOM 705 O O . PHE A 1 95 ? -2.638 -8.748 -1.841 1.00 96.31 95 PHE A O 1
ATOM 712 N N . ASP A 1 96 ? -2.190 -10.941 -1.580 1.00 95.00 96 ASP A N 1
ATOM 713 C CA . ASP A 1 96 ? -3.576 -11.406 -1.660 1.00 95.00 96 ASP A CA 1
ATOM 714 C C . ASP A 1 96 ? -4.109 -11.762 -0.273 1.00 95.00 96 ASP A C 1
ATOM 716 O O . ASP A 1 96 ? -3.481 -12.510 0.479 1.00 95.00 96 ASP A O 1
ATOM 720 N N . LEU A 1 97 ? -5.303 -11.265 0.053 1.00 94.31 97 LEU A N 1
ATOM 721 C CA . LEU A 1 97 ? -5.912 -11.495 1.362 1.00 94.31 97 LEU A CA 1
ATOM 722 C C . LEU A 1 97 ? -6.402 -12.930 1.564 1.00 94.31 97 LEU A C 1
ATOM 724 O O . LEU A 1 97 ? -6.435 -13.416 2.692 1.00 94.31 97 LEU A O 1
ATOM 728 N N . ARG A 1 98 ? -6.824 -13.616 0.498 1.00 92.69 98 ARG A N 1
ATOM 729 C CA . ARG A 1 98 ? -7.354 -14.985 0.585 1.00 92.69 98 ARG A CA 1
ATOM 730 C C . ARG A 1 98 ? -6.240 -16.014 0.600 1.00 92.69 98 ARG A C 1
ATOM 732 O O . ARG A 1 98 ? -6.372 -17.022 1.286 1.00 92.69 98 ARG A O 1
ATOM 739 N N . ALA A 1 99 ? -5.195 -15.783 -0.188 1.00 91.69 99 ALA A N 1
ATOM 740 C CA . ALA A 1 99 ? -4.045 -16.672 -0.253 1.00 91.69 99 ALA A CA 1
ATOM 741 C C . ALA A 1 99 ? -3.078 -16.473 0.927 1.00 91.69 99 ALA A C 1
ATOM 743 O O . ALA A 1 99 ? -2.251 -17.347 1.156 1.00 91.69 99 ALA A O 1
ATOM 744 N N . ASP A 1 100 ? -3.199 -15.360 1.664 1.00 91.62 100 ASP A N 1
ATOM 745 C CA . ASP A 1 100 ? -2.351 -15.010 2.814 1.00 91.62 100 ASP A CA 1
ATOM 746 C C . ASP A 1 100 ? -0.853 -14.959 2.461 1.00 91.62 100 ASP A C 1
ATOM 748 O O . ASP A 1 100 ? 0.014 -15.344 3.240 1.00 91.62 100 ASP A O 1
ATOM 752 N N . GLN A 1 101 ? -0.544 -14.527 1.236 1.00 88.62 101 GLN A N 1
ATOM 753 C CA . GLN A 1 101 ? 0.816 -14.536 0.703 1.00 88.62 101 GLN A CA 1
ATOM 754 C C . GLN A 1 101 ? 1.044 -13.417 -0.314 1.00 88.62 101 GLN A C 1
ATOM 756 O O . GLN A 1 101 ? 0.111 -12.804 -0.844 1.00 88.62 101 GLN A O 1
ATOM 761 N N . GLU A 1 102 ? 2.318 -13.189 -0.612 1.00 92.69 102 GLU A N 1
ATOM 762 C CA . GLU A 1 102 ? 2.751 -12.346 -1.718 1.00 92.69 102 GLU A CA 1
ATOM 763 C C . GLU A 1 102 ? 2.389 -12.986 -3.069 1.00 92.69 102 GLU A C 1
ATOM 765 O O . GLU A 1 102 ? 2.617 -14.174 -3.301 1.00 92.69 102 GLU A O 1
ATOM 770 N N . LEU A 1 103 ? 1.822 -12.185 -3.969 1.00 90.88 103 LEU A N 1
ATOM 771 C CA . LEU A 1 103 ? 1.544 -12.551 -5.356 1.00 90.88 103 LEU A CA 1
ATOM 772 C C . LEU A 1 103 ? 2.640 -12.101 -6.315 1.00 90.88 103 LEU A C 1
ATOM 774 O O . LEU A 1 103 ? 2.873 -12.752 -7.334 1.00 90.88 103 LEU A O 1
ATOM 778 N N . SER A 1 104 ? 3.229 -10.930 -6.078 1.00 91.69 104 SER A N 1
ATOM 779 C CA . SER A 1 104 ? 4.164 -10.316 -7.020 1.00 91.69 104 SER A CA 1
ATOM 780 C C . SER A 1 104 ? 5.117 -9.360 -6.320 1.00 91.69 104 SER A C 1
ATOM 782 O O . SER A 1 104 ? 4.692 -8.564 -5.479 1.00 91.69 104 SER A O 1
ATOM 784 N N . LEU A 1 105 ? 6.370 -9.402 -6.765 1.00 93.81 105 LEU A N 1
ATOM 785 C CA . LEU A 1 105 ? 7.440 -8.486 -6.401 1.00 93.81 105 LEU A CA 1
ATOM 786 C C . LEU A 1 105 ? 7.709 -7.544 -7.576 1.00 93.81 105 LEU A C 1
ATOM 788 O O . LEU A 1 105 ? 7.934 -8.004 -8.696 1.00 93.81 105 LEU A O 1
ATOM 792 N N . TYR A 1 106 ? 7.721 -6.240 -7.319 1.00 92.50 106 TYR A N 1
ATOM 793 C CA . TYR A 1 106 ? 8.106 -5.223 -8.295 1.00 92.50 106 TYR A CA 1
ATOM 794 C C . TYR A 1 106 ? 9.402 -4.574 -7.829 1.00 92.50 106 TYR A C 1
ATOM 796 O O . TYR A 1 106 ? 9.425 -3.798 -6.870 1.00 92.50 106 TYR A O 1
ATOM 804 N N . SER A 1 107 ? 10.485 -4.911 -8.516 1.00 88.50 107 SER A N 1
ATOM 805 C CA . SER A 1 107 ? 11.822 -4.392 -8.260 1.00 88.50 107 SER A CA 1
ATOM 806 C C . SER A 1 107 ? 12.575 -4.210 -9.576 1.00 88.50 107 SER A C 1
ATOM 808 O O . SER A 1 107 ? 12.171 -4.701 -10.635 1.00 88.50 107 SER A O 1
ATOM 810 N N . HIS A 1 108 ? 13.661 -3.446 -9.536 1.00 83.06 108 HIS A N 1
ATOM 811 C CA . HIS A 1 108 ? 14.560 -3.292 -10.671 1.00 83.06 108 HIS A CA 1
ATOM 812 C C . HIS A 1 108 ? 15.980 -3.077 -10.160 1.00 83.06 108 HIS A C 1
ATOM 814 O O . HIS A 1 108 ? 16.166 -2.303 -9.228 1.00 83.06 108 HIS A O 1
ATOM 820 N N . ASP A 1 109 ? 16.975 -3.679 -10.810 1.00 80.06 109 ASP A N 1
ATOM 821 C CA . ASP A 1 109 ? 18.365 -3.699 -10.318 1.00 80.06 109 ASP A CA 1
ATOM 822 C C . ASP A 1 109 ? 18.994 -2.306 -10.137 1.00 80.06 109 ASP A C 1
ATOM 824 O O . ASP A 1 109 ? 19.919 -2.130 -9.349 1.00 80.06 109 ASP A O 1
ATOM 828 N N . ASN A 1 110 ? 18.495 -1.297 -10.858 1.00 80.44 110 ASN A N 1
ATOM 829 C CA . ASN A 1 110 ? 18.978 0.085 -10.755 1.00 80.44 110 ASN A CA 1
ATOM 830 C C . ASN A 1 110 ? 18.223 0.930 -9.713 1.00 80.44 110 ASN A C 1
ATOM 832 O O . ASN A 1 110 ? 18.567 2.095 -9.518 1.00 80.44 110 ASN A O 1
ATOM 836 N N . ILE A 1 111 ? 17.176 0.389 -9.088 1.00 79.81 111 ILE A N 1
ATOM 837 C CA . ILE A 1 111 ? 16.372 1.086 -8.084 1.00 79.81 111 ILE A CA 1
ATOM 838 C C . ILE A 1 111 ? 16.837 0.609 -6.714 1.00 79.81 111 ILE A C 1
ATOM 840 O O . ILE A 1 111 ? 16.567 -0.513 -6.307 1.00 79.81 111 ILE A O 1
ATOM 844 N N . ILE A 1 112 ? 17.547 1.489 -6.017 1.00 84.38 112 ILE A N 1
ATOM 845 C CA . ILE A 1 112 ? 18.093 1.238 -4.675 1.00 84.38 112 ILE A CA 1
ATOM 846 C C . ILE A 1 112 ? 17.555 2.230 -3.637 1.00 84.38 112 ILE A C 1
ATOM 848 O O . ILE A 1 112 ? 18.085 2.328 -2.536 1.00 84.38 112 ILE A O 1
ATOM 852 N N . CYS A 1 113 ? 16.565 3.033 -4.022 1.00 89.69 113 CYS A N 1
ATOM 853 C CA . CYS A 1 113 ? 15.990 4.081 -3.195 1.00 89.69 113 CYS A CA 1
ATOM 854 C C . CYS A 1 113 ? 14.622 3.659 -2.648 1.00 89.69 113 CYS A C 1
ATOM 856 O O . CYS A 1 113 ? 13.925 2.848 -3.265 1.00 89.69 113 CYS A O 1
ATOM 858 N N . GLY A 1 114 ? 14.257 4.216 -1.493 1.00 91.81 114 GLY A N 1
ATOM 859 C CA . GLY A 1 114 ? 13.019 3.887 -0.806 1.00 91.81 114 GLY A CA 1
ATOM 860 C C . GLY A 1 114 ? 11.789 4.303 -1.603 1.00 91.81 114 GLY A C 1
ATOM 861 O O . GLY A 1 114 ? 11.800 5.265 -2.383 1.00 91.81 114 GLY A O 1
ATOM 862 N N . ILE A 1 115 ? 10.711 3.548 -1.416 1.00 95.38 115 ILE A N 1
ATOM 863 C CA . ILE A 1 115 ? 9.398 3.895 -1.952 1.00 95.38 115 ILE A CA 1
ATOM 864 C C . ILE A 1 115 ? 8.650 4.686 -0.892 1.00 95.38 115 ILE A C 1
ATOM 866 O O . ILE A 1 115 ? 8.469 4.224 0.231 1.00 95.38 115 ILE A O 1
ATOM 870 N N . THR A 1 116 ? 8.159 5.859 -1.271 1.00 94.81 116 THR A N 1
ATOM 871 C CA . THR A 1 116 ? 7.471 6.788 -0.365 1.00 94.81 116 THR A CA 1
ATOM 872 C C . THR A 1 116 ? 5.958 6.713 -0.478 1.00 94.81 116 THR A C 1
ATOM 874 O O . THR A 1 116 ? 5.237 7.051 0.457 1.00 94.81 116 THR A O 1
ATOM 877 N N . SER A 1 117 ? 5.446 6.301 -1.638 1.00 94.50 117 SER A N 1
ATOM 878 C CA . SER A 1 117 ? 4.011 6.255 -1.908 1.00 94.50 117 SER A CA 1
ATOM 879 C C . SER A 1 117 ? 3.671 5.197 -2.948 1.00 94.50 117 SER A C 1
ATOM 881 O O . SER A 1 117 ? 4.434 4.962 -3.885 1.00 94.50 117 SER A O 1
ATOM 883 N N . VAL A 1 118 ? 2.498 4.579 -2.802 1.00 97.12 118 VAL A N 1
ATOM 884 C CA . VAL A 1 118 ? 1.945 3.633 -3.777 1.00 97.12 118 VAL A CA 1
ATOM 885 C C . VAL A 1 118 ? 0.476 3.939 -4.056 1.00 97.12 118 VAL A C 1
ATOM 887 O O . VAL A 1 118 ? -0.265 4.333 -3.155 1.00 97.12 118 VAL A O 1
ATOM 890 N N . ALA A 1 119 ? 0.037 3.755 -5.301 1.00 97.06 119 ALA A N 1
ATOM 891 C CA . ALA A 1 119 ? -1.360 3.929 -5.687 1.00 97.06 119 ALA A CA 1
ATOM 892 C C . ALA A 1 119 ? -1.744 3.065 -6.892 1.00 97.06 119 ALA A C 1
ATOM 894 O O . ALA A 1 119 ? -1.032 3.013 -7.894 1.00 97.06 119 ALA A O 1
ATOM 895 N N . PHE A 1 120 ? -2.924 2.447 -6.844 1.00 96.69 120 PHE A N 1
ATOM 896 C CA . PHE A 1 120 ? -3.494 1.781 -8.011 1.00 96.69 120 PHE A CA 1
ATOM 897 C C . PHE A 1 120 ? -4.257 2.749 -8.916 1.00 96.69 120 PHE A C 1
ATOM 899 O O . PHE A 1 120 ? -4.999 3.627 -8.473 1.00 96.69 120 PHE A O 1
ATOM 906 N N . SER A 1 121 ? -4.149 2.521 -10.222 1.00 95.75 121 SER A N 1
ATOM 907 C CA . SER A 1 121 ? -5.120 3.042 -11.189 1.00 95.75 121 SER A CA 1
ATOM 908 C C . SER A 1 121 ? -6.524 2.493 -10.911 1.00 95.75 121 SER A C 1
ATOM 910 O O . SER A 1 121 ? -6.684 1.414 -10.348 1.00 95.75 121 SER A O 1
ATOM 912 N N . ARG A 1 122 ? -7.567 3.189 -11.383 1.00 92.62 122 ARG A N 1
ATOM 913 C CA . ARG A 1 122 ? -8.969 2.780 -11.165 1.00 92.62 122 ARG A CA 1
ATOM 914 C C . ARG A 1 122 ? -9.273 1.349 -11.629 1.00 92.62 122 ARG A C 1
ATOM 916 O O . ARG A 1 122 ? -10.105 0.684 -11.027 1.00 92.62 122 ARG A O 1
ATOM 923 N N . SER A 1 123 ? -8.631 0.886 -12.702 1.00 94.00 123 SER A N 1
ATOM 924 C CA . SER A 1 123 ? -8.802 -0.482 -13.204 1.00 94.00 123 SER A CA 1
ATOM 925 C C . SER A 1 123 ? -7.967 -1.520 -12.452 1.00 94.00 123 SER A C 1
ATOM 927 O O . SER A 1 123 ? -8.156 -2.711 -12.675 1.00 94.00 123 SER A O 1
ATOM 929 N N . GLY A 1 124 ? -7.012 -1.088 -11.624 1.00 93.12 124 GLY A N 1
ATOM 930 C CA . GLY A 1 124 ? -6.025 -1.944 -10.972 1.00 93.12 124 GLY A CA 1
ATOM 931 C C . GLY A 1 124 ? -4.907 -2.434 -11.896 1.00 93.12 124 GLY A C 1
ATOM 932 O O . GLY A 1 124 ? -3.980 -3.079 -11.431 1.00 93.12 124 GLY A O 1
ATOM 933 N N . ARG A 1 125 ? -4.940 -2.107 -13.196 1.00 93.69 125 ARG A N 1
ATOM 934 C CA . ARG A 1 125 ? -3.914 -2.559 -14.150 1.00 93.69 125 ARG A CA 1
ATOM 935 C C . ARG A 1 125 ? -2.545 -1.940 -13.879 1.00 93.69 125 ARG A C 1
ATOM 937 O O . ARG A 1 125 ? -1.530 -2.597 -14.063 1.00 93.69 125 ARG A O 1
ATOM 944 N N . LEU A 1 126 ? -2.528 -0.661 -13.522 1.00 95.81 126 LEU A N 1
ATOM 945 C CA . LEU A 1 126 ? -1.301 0.067 -13.225 1.00 95.81 126 LEU A CA 1
ATOM 946 C C . LEU A 1 126 ? -1.150 0.254 -11.720 1.00 95.81 126 LEU A C 1
ATOM 948 O O . LEU A 1 126 ? -2.108 0.691 -11.069 1.00 95.81 126 LEU A O 1
ATOM 952 N N . LEU A 1 127 ? 0.055 -0.015 -11.227 1.00 96.62 127 LEU A N 1
ATOM 953 C CA . LEU A 1 127 ? 0.543 0.364 -9.908 1.00 96.62 127 LEU A CA 1
ATOM 954 C C . LEU A 1 127 ? 1.545 1.511 -10.080 1.00 96.62 127 LEU A C 1
ATOM 956 O O . LEU A 1 127 ? 2.544 1.384 -10.784 1.00 96.62 127 LEU A O 1
ATOM 960 N N . LEU A 1 128 ? 1.250 2.647 -9.466 1.00 96.25 128 LEU A N 1
ATOM 961 C CA . LEU A 1 128 ? 2.119 3.813 -9.408 1.00 96.25 128 LEU A CA 1
ATOM 962 C C . LEU A 1 128 ? 2.915 3.736 -8.110 1.00 96.25 128 LEU A C 1
ATOM 964 O O . LEU A 1 128 ? 2.319 3.543 -7.051 1.00 96.25 128 LEU A O 1
ATOM 968 N N . ALA A 1 129 ? 4.228 3.909 -8.190 1.00 95.81 129 ALA A N 1
ATOM 969 C CA . ALA A 1 129 ? 5.106 3.957 -7.029 1.00 95.81 129 ALA A CA 1
ATOM 970 C C . ALA A 1 129 ? 5.991 5.201 -7.117 1.00 95.81 129 ALA A C 1
ATOM 972 O O . ALA A 1 129 ? 6.651 5.409 -8.135 1.00 95.81 129 ALA A O 1
ATOM 973 N N . GLY A 1 130 ? 5.954 6.042 -6.085 1.00 94.50 130 GLY A N 1
ATOM 974 C CA . GLY A 1 130 ? 6.827 7.203 -5.937 1.00 94.50 130 GLY A CA 1
ATOM 975 C C . GLY A 1 130 ? 8.081 6.828 -5.159 1.00 94.50 130 GLY A C 1
ATOM 976 O O . GLY A 1 130 ? 7.982 6.177 -4.119 1.00 94.50 130 GLY A O 1
ATOM 977 N N . TYR A 1 131 ? 9.237 7.239 -5.662 1.00 93.12 131 TYR A N 1
ATOM 978 C CA . TYR A 1 131 ? 10.547 6.875 -5.133 1.00 93.12 131 TYR A CA 1
ATOM 979 C C . TYR A 1 131 ? 11.292 8.110 -4.622 1.00 93.12 131 TYR A C 1
ATOM 981 O O . TYR A 1 131 ? 11.034 9.239 -5.051 1.00 93.12 131 TYR A O 1
ATOM 989 N N . ASP A 1 132 ? 12.249 7.898 -3.722 1.00 90.69 132 ASP A N 1
ATOM 990 C CA . ASP A 1 132 ? 13.112 8.968 -3.201 1.00 90.69 132 ASP A CA 1
ATOM 991 C C . ASP A 1 132 ? 14.037 9.588 -4.261 1.00 90.69 132 ASP A C 1
ATOM 993 O O . ASP A 1 132 ? 14.565 10.681 -4.059 1.00 90.69 132 ASP A O 1
ATOM 997 N N . ASP A 1 133 ? 14.217 8.933 -5.413 1.00 88.38 133 ASP A N 1
ATOM 998 C CA . ASP A 1 133 ? 14.987 9.446 -6.556 1.00 88.38 133 ASP A CA 1
ATOM 999 C C . ASP A 1 133 ? 14.249 10.522 -7.378 1.00 88.38 133 ASP A C 1
ATOM 1001 O O . ASP A 1 133 ? 14.709 10.913 -8.453 1.00 88.38 133 ASP A O 1
ATOM 1005 N N . PHE A 1 134 ? 13.113 11.000 -6.864 1.00 87.06 134 PHE A N 1
ATOM 1006 C CA . PHE A 1 134 ? 12.231 12.004 -7.462 1.00 87.06 134 PHE A CA 1
ATOM 1007 C C . PHE A 1 134 ? 11.453 11.531 -8.696 1.00 87.06 134 PHE A C 1
ATOM 1009 O O . PHE A 1 134 ? 10.750 12.324 -9.332 1.00 87.06 134 PHE A O 1
ATOM 1016 N N . ASN A 1 135 ? 11.514 10.241 -9.017 1.00 89.56 135 ASN A N 1
ATOM 1017 C CA . ASN A 1 135 ? 10.716 9.647 -10.075 1.00 89.56 135 ASN A CA 1
ATOM 1018 C C . ASN A 1 135 ? 9.519 8.890 -9.501 1.00 89.56 135 ASN A C 1
ATOM 1020 O O . ASN A 1 135 ? 9.528 8.384 -8.378 1.00 89.56 135 ASN A O 1
ATOM 1024 N N . CYS A 1 136 ? 8.488 8.746 -10.329 1.00 91.69 136 CYS A N 1
ATOM 1025 C CA . CYS A 1 136 ? 7.43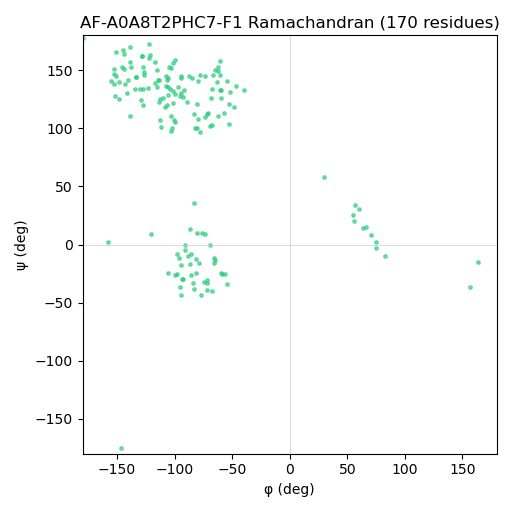8 7.766 -10.087 1.00 91.69 136 CYS A CA 1
ATOM 1026 C C . CYS A 1 136 ? 7.490 6.695 -11.175 1.00 91.69 136 CYS A C 1
ATOM 1028 O O . CYS A 1 136 ? 7.349 7.006 -12.360 1.00 91.69 136 CYS A O 1
ATOM 1030 N N . ASN A 1 137 ? 7.649 5.429 -10.799 1.00 93.38 137 ASN A N 1
ATOM 1031 C CA . ASN A 1 137 ? 7.542 4.330 -11.754 1.00 93.38 137 ASN A CA 1
ATOM 1032 C C . ASN A 1 137 ? 6.089 3.876 -11.886 1.00 93.38 137 ASN A C 1
ATOM 1034 O O . ASN A 1 137 ? 5.310 3.875 -10.930 1.00 93.38 137 ASN A O 1
ATOM 1038 N N . ILE A 1 138 ? 5.737 3.480 -13.105 1.00 94.81 138 ILE A N 1
ATOM 1039 C CA . ILE A 1 138 ? 4.452 2.884 -13.446 1.00 94.81 138 ILE A CA 1
ATOM 1040 C C . ILE A 1 138 ? 4.709 1.411 -13.738 1.00 94.81 138 ILE A C 1
ATOM 1042 O O . ILE A 1 138 ? 5.428 1.082 -14.682 1.00 94.81 138 ILE A O 1
ATOM 1046 N N . TRP A 1 139 ? 4.098 0.535 -12.958 1.00 95.44 139 TRP A N 1
ATOM 1047 C CA . TRP A 1 139 ? 4.205 -0.914 -13.071 1.00 95.44 139 TRP A CA 1
ATOM 1048 C C . TRP A 1 139 ? 2.913 -1.499 -13.641 1.00 95.44 139 TRP A C 1
ATOM 1050 O O . TRP A 1 139 ? 1.820 -1.039 -13.301 1.00 95.44 139 TRP A O 1
ATOM 1060 N N . ASP A 1 140 ? 3.017 -2.512 -14.501 1.00 94.31 140 ASP A N 1
ATOM 1061 C CA . ASP A 1 140 ? 1.871 -3.350 -14.864 1.00 94.31 140 ASP A CA 1
ATOM 1062 C C . ASP A 1 140 ? 1.656 -4.380 -13.746 1.00 94.31 140 ASP A C 1
ATOM 1064 O O . ASP A 1 140 ? 2.440 -5.314 -13.577 1.00 94.31 140 ASP A O 1
ATOM 1068 N N . ALA A 1 141 ? 0.585 -4.196 -12.975 1.00 90.56 141 ALA A N 1
ATOM 1069 C CA . ALA A 1 141 ? 0.294 -4.967 -11.768 1.00 90.56 141 ALA A CA 1
ATOM 1070 C C . ALA A 1 141 ? 0.020 -6.459 -12.030 1.00 90.56 141 ALA A C 1
ATOM 1072 O O . ALA A 1 141 ? -0.024 -7.253 -11.099 1.00 90.56 141 ALA A O 1
ATOM 1073 N N . MET A 1 142 ? -0.206 -6.854 -13.286 1.00 83.38 142 MET A N 1
ATOM 1074 C CA . MET A 1 142 ? -0.451 -8.254 -13.639 1.00 83.38 142 MET A CA 1
ATOM 1075 C C . MET A 1 142 ? 0.811 -8.949 -14.145 1.00 83.38 142 MET A C 1
ATOM 1077 O O . MET A 1 142 ? 0.893 -10.173 -14.101 1.00 83.38 142 MET A O 1
ATOM 1081 N N . LYS A 1 143 ? 1.763 -8.181 -14.686 1.00 84.50 143 LYS A N 1
ATOM 1082 C CA . LYS A 1 143 ? 2.972 -8.718 -15.323 1.00 84.50 143 LYS A CA 1
ATOM 1083 C C . LYS A 1 143 ? 4.227 -8.557 -14.478 1.00 84.50 143 LYS A C 1
ATOM 1085 O O . LYS A 1 143 ? 5.171 -9.304 -14.690 1.00 84.50 143 LYS A O 1
ATOM 1090 N N . GLY A 1 144 ? 4.258 -7.579 -13.575 1.00 83.62 144 GLY A N 1
ATOM 1091 C CA . GLY A 1 144 ? 5.471 -7.216 -12.838 1.00 83.62 144 GLY A CA 1
ATOM 1092 C C . GLY A 1 144 ? 6.406 -6.276 -13.604 1.00 83.62 144 GLY A C 1
ATOM 1093 O O . GLY A 1 144 ? 7.328 -5.720 -13.019 1.00 83.62 144 GLY A O 1
ATOM 1094 N N . ASP A 1 145 ? 6.155 -6.043 -14.896 1.00 88.19 145 ASP A N 1
ATOM 1095 C CA . ASP A 1 145 ? 7.015 -5.214 -15.738 1.00 88.19 145 ASP A CA 1
ATOM 1096 C C . ASP A 1 145 ? 6.792 -3.714 -15.503 1.00 88.19 145 ASP A C 1
ATOM 1098 O O . ASP A 1 145 ? 5.665 -3.239 -15.316 1.00 88.19 145 ASP A O 1
ATOM 1102 N N . ARG A 1 146 ? 7.869 -2.929 -15.618 1.00 90.44 146 ARG A N 1
ATOM 1103 C CA . ARG A 1 146 ? 7.780 -1.465 -15.630 1.00 90.44 146 ARG A CA 1
ATOM 1104 C C . ARG A 1 146 ? 7.181 -0.987 -16.955 1.00 90.44 146 ARG A C 1
ATOM 1106 O O . ARG A 1 146 ? 7.812 -1.080 -18.005 1.00 90.44 146 ARG A O 1
ATOM 1113 N N . ALA A 1 147 ? 5.975 -0.430 -16.892 1.00 91.25 147 ALA A N 1
ATOM 1114 C CA . ALA A 1 147 ? 5.241 0.122 -18.027 1.00 91.25 147 ALA A CA 1
ATOM 1115 C C . ALA A 1 147 ? 5.680 1.549 -18.401 1.00 91.25 147 ALA A C 1
ATOM 1117 O O . ALA A 1 147 ? 5.496 1.967 -19.543 1.00 91.25 147 ALA A O 1
ATOM 1118 N N . GLY A 1 148 ? 6.248 2.310 -17.461 1.00 90.44 148 GLY A N 1
ATOM 1119 C CA . GLY A 1 148 ? 6.713 3.672 -17.719 1.00 90.44 148 GLY A CA 1
ATOM 1120 C C . GLY A 1 148 ? 7.343 4.349 -16.506 1.00 90.44 148 GLY A C 1
ATOM 1121 O O . GLY A 1 148 ? 7.384 3.783 -15.415 1.00 90.44 148 GLY A O 1
ATOM 1122 N N . VAL A 1 149 ? 7.828 5.573 -16.716 1.00 91.50 149 VAL A N 1
ATOM 1123 C CA . VAL A 1 149 ? 8.422 6.433 -15.684 1.00 91.50 149 VAL A CA 1
ATOM 1124 C C . VAL A 1 149 ? 7.858 7.841 -15.838 1.00 91.50 149 VAL A C 1
ATOM 1126 O O . VAL A 1 149 ? 7.797 8.371 -16.947 1.00 91.50 149 VAL A O 1
ATOM 1129 N N . LEU A 1 150 ? 7.449 8.443 -14.727 1.00 88.06 150 LEU A N 1
ATOM 1130 C CA . LEU A 1 150 ? 7.113 9.855 -14.614 1.00 88.06 150 LEU A CA 1
ATOM 1131 C C . LEU A 1 150 ? 8.293 10.556 -13.940 1.00 88.06 150 LEU A C 1
ATOM 1133 O O . LEU A 1 150 ? 8.451 10.488 -12.723 1.00 88.06 150 LEU A O 1
ATOM 1137 N N . ALA A 1 151 ? 9.120 11.205 -14.753 1.00 82.75 151 ALA A N 1
ATOM 1138 C CA . ALA A 1 151 ? 10.279 11.973 -14.317 1.00 82.75 151 ALA A CA 1
ATOM 1139 C C . ALA A 1 151 ? 10.003 13.456 -14.584 1.00 82.75 151 ALA A C 1
ATOM 1141 O O . ALA A 1 151 ? 10.047 13.914 -15.726 1.00 82.75 151 ALA A O 1
ATOM 1142 N N . GLY A 1 152 ? 9.627 14.188 -13.540 1.00 71.81 152 GLY A N 1
ATOM 1143 C CA . GLY A 1 152 ? 9.278 15.608 -13.656 1.00 71.81 152 GLY A CA 1
ATOM 1144 C C . GLY A 1 152 ? 9.391 16.397 -12.357 1.00 71.81 152 GLY A C 1
ATOM 1145 O O . GLY A 1 152 ? 9.078 17.587 -12.345 1.00 71.81 152 GLY A O 1
ATOM 1146 N N . HIS A 1 153 ? 9.821 15.753 -11.272 1.00 68.00 153 HIS A N 1
ATOM 1147 C CA . HIS A 1 153 ? 10.036 16.401 -9.990 1.00 68.00 153 HIS A CA 1
ATOM 1148 C C . HIS A 1 153 ? 11.541 16.611 -9.797 1.00 68.00 153 HIS A C 1
ATOM 1150 O O . HIS A 1 153 ? 12.284 15.660 -9.612 1.00 68.00 153 HIS A O 1
ATOM 1156 N N . ASP A 1 154 ? 11.991 17.866 -9.841 1.00 69.50 154 ASP A N 1
ATOM 1157 C CA . ASP A 1 154 ? 13.354 18.247 -9.459 1.00 69.50 154 ASP A CA 1
ATOM 1158 C C . ASP A 1 154 ? 13.320 18.847 -8.054 1.00 69.50 154 ASP A C 1
ATOM 1160 O O . ASP A 1 154 ? 12.660 19.863 -7.820 1.00 69.50 154 ASP A O 1
ATOM 1164 N N . ASN A 1 155 ? 14.060 18.269 -7.106 1.00 60.69 155 ASN A N 1
ATOM 1165 C CA . ASN A 1 155 ? 14.041 18.737 -5.715 1.00 60.69 155 ASN A CA 1
ATOM 1166 C C . ASN A 1 155 ? 14.929 19.986 -5.454 1.00 60.69 155 ASN A C 1
ATOM 1168 O O . ASN A 1 155 ? 15.112 20.380 -4.302 1.00 60.69 155 ASN A O 1
ATOM 1172 N N . ARG A 1 156 ? 15.474 20.653 -6.497 1.00 38.28 156 ARG A N 1
ATOM 1173 C CA . ARG A 1 156 ? 16.208 21.944 -6.408 1.00 38.28 156 ARG A CA 1
ATOM 1174 C C . ARG A 1 156 ? 16.130 22.811 -7.687 1.00 38.28 156 ARG A C 1
ATOM 1176 O O . ARG A 1 156 ? 16.532 22.370 -8.752 1.00 38.28 156 ARG A O 1
ATOM 1183 N N . ASN A 1 157 ? 15.730 24.085 -7.531 1.00 44.19 157 ASN A N 1
ATOM 1184 C CA . ASN A 1 157 ? 16.048 25.281 -8.351 1.00 44.19 157 ASN A CA 1
ATOM 1185 C C . ASN A 1 157 ? 16.334 25.113 -9.866 1.00 44.19 157 ASN A C 1
ATOM 1187 O O . ASN A 1 157 ? 17.356 25.598 -10.357 1.00 44.19 157 ASN A O 1
ATOM 1191 N N . ALA A 1 158 ? 15.414 24.556 -10.651 1.00 45.09 158 ALA A N 1
ATOM 1192 C CA . ALA A 1 158 ? 15.471 24.726 -12.101 1.00 45.09 158 ALA A CA 1
ATOM 1193 C C . ALA A 1 158 ? 14.883 26.098 -12.482 1.00 45.09 158 ALA A C 1
ATOM 1195 O O . ALA A 1 158 ? 13.664 26.288 -12.539 1.00 45.09 158 ALA A O 1
ATOM 1196 N N . GLN A 1 159 ? 15.750 27.087 -12.741 1.00 40.66 159 GLN A N 1
ATOM 1197 C CA . GLN A 1 159 ? 15.367 28.231 -13.568 1.00 40.66 159 GLN A CA 1
ATOM 1198 C C . GLN A 1 159 ? 14.701 27.687 -14.833 1.00 40.66 159 GLN A C 1
ATOM 1200 O O . GLN A 1 159 ? 15.328 26.973 -15.612 1.00 40.66 159 GLN A O 1
ATOM 1205 N N . ARG A 1 160 ? 13.426 28.035 -15.035 1.00 38.91 160 ARG A N 1
ATOM 1206 C CA . ARG A 1 160 ? 12.720 27.808 -16.296 1.00 38.91 160 ARG A CA 1
ATOM 1207 C C . ARG A 1 160 ? 13.552 28.396 -17.435 1.00 38.91 160 ARG A C 1
ATOM 1209 O O . ARG A 1 160 ? 13.509 29.607 -17.655 1.00 38.91 160 ARG A O 1
ATOM 1216 N N . GLN A 1 161 ? 14.235 27.559 -18.208 1.00 39.22 161 GLN A N 1
ATOM 1217 C CA . GLN A 1 161 ? 14.537 27.928 -19.582 1.00 39.22 161 GLN A CA 1
ATOM 1218 C C . GLN A 1 161 ? 13.204 27.919 -20.329 1.00 39.22 161 GLN A C 1
ATOM 1220 O O . GLN A 1 161 ? 12.629 26.873 -20.621 1.00 39.22 161 GLN A O 1
ATOM 1225 N N . ARG A 1 162 ? 12.659 29.119 -20.556 1.00 40.62 162 ARG A N 1
ATOM 1226 C CA . ARG A 1 162 ? 11.627 29.318 -21.571 1.00 40.62 162 ARG A CA 1
ATOM 1227 C C . ARG A 1 162 ? 12.246 28.908 -22.905 1.00 40.62 162 ARG A C 1
ATOM 1229 O O . ARG A 1 162 ? 13.298 29.425 -23.266 1.00 40.62 162 ARG A O 1
ATOM 1236 N N . THR A 1 163 ? 11.592 28.004 -23.623 1.00 39.06 163 THR A N 1
ATOM 1237 C CA . THR A 1 163 ? 11.863 27.776 -25.045 1.00 39.06 163 THR A CA 1
ATOM 1238 C C . THR A 1 163 ? 11.809 29.122 -25.780 1.00 39.06 163 THR A C 1
ATOM 1240 O O . THR A 1 163 ? 10.845 29.867 -25.556 1.00 39.06 163 THR A O 1
ATOM 1243 N N . PRO A 1 164 ? 12.797 29.477 -26.623 1.00 39.41 164 PRO A N 1
ATOM 1244 C CA . PRO A 1 164 ? 12.668 30.641 -27.487 1.00 39.41 164 PRO A CA 1
ATOM 1245 C C . PRO A 1 164 ? 11.462 30.427 -28.404 1.00 39.41 164 PRO A C 1
ATOM 1247 O O . PRO A 1 164 ? 11.274 29.338 -28.948 1.00 39.41 164 PRO A O 1
ATOM 1250 N N . ALA A 1 165 ? 10.611 31.446 -28.510 1.00 38.72 165 ALA A N 1
ATOM 1251 C CA . ALA A 1 165 ? 9.518 31.452 -29.469 1.00 38.72 165 ALA A CA 1
ATOM 1252 C C . ALA A 1 165 ? 10.083 31.350 -30.893 1.00 38.72 165 ALA A C 1
ATOM 1254 O O . ALA A 1 165 ? 11.169 31.861 -31.165 1.00 38.72 165 ALA A O 1
ATOM 1255 N N . ALA A 1 166 ? 9.333 30.660 -31.751 1.00 39.91 166 ALA A N 1
ATOM 1256 C CA . ALA A 1 166 ? 9.652 30.405 -33.145 1.00 39.91 166 ALA A CA 1
ATOM 1257 C C . ALA A 1 166 ? 10.122 31.669 -33.883 1.00 39.91 166 ALA A C 1
ATOM 1259 O O . ALA A 1 166 ? 9.529 32.739 -33.743 1.00 39.91 166 ALA A O 1
ATOM 1260 N N . GLU A 1 167 ? 11.173 31.502 -34.682 1.00 44.56 167 GLU A N 1
ATOM 1261 C CA . GLU A 1 167 ? 11.563 32.428 -35.737 1.00 44.56 167 GLU A CA 1
ATOM 1262 C C . GLU A 1 167 ? 10.377 32.595 -36.699 1.00 44.56 167 GLU A C 1
ATOM 1264 O O . GLU A 1 167 ? 9.979 31.652 -37.382 1.00 44.56 167 GLU A O 1
ATOM 1269 N N . GLU A 1 168 ? 9.786 33.791 -36.741 1.00 42.16 168 GLU A N 1
ATOM 1270 C CA . GLU A 1 168 ? 9.030 34.221 -37.913 1.00 42.16 168 GLU A CA 1
ATOM 1271 C C . GLU A 1 168 ? 10.033 34.763 -38.934 1.00 42.16 168 GLU A C 1
ATOM 1273 O O . GLU A 1 168 ? 10.502 35.899 -38.848 1.00 42.16 168 GLU A O 1
ATOM 1278 N N . GLU A 1 169 ? 10.346 33.925 -39.920 1.00 44.03 169 GLU A N 1
ATOM 1279 C CA . GLU A 1 169 ? 10.712 34.383 -41.253 1.00 44.03 169 GLU A CA 1
ATOM 1280 C C . GLU A 1 169 ? 9.622 35.332 -41.770 1.00 44.03 169 GLU A C 1
ATOM 1282 O O . GLU A 1 169 ? 8.470 34.925 -41.937 1.00 44.03 169 GLU A O 1
ATOM 1287 N N . LYS A 1 170 ? 9.989 36.576 -42.092 1.00 41.09 170 LYS A N 1
ATOM 1288 C CA . LYS A 1 170 ? 9.383 37.291 -43.218 1.00 41.09 170 LYS A CA 1
ATOM 1289 C C . LYS A 1 170 ? 10.446 38.052 -43.994 1.00 41.09 170 LYS A C 1
ATOM 1291 O O . LYS A 1 170 ? 11.001 39.040 -43.524 1.00 41.09 170 LYS A O 1
ATOM 1296 N N . GLU A 1 171 ? 10.679 37.544 -45.200 1.00 40.84 171 GLU A N 1
ATOM 1297 C CA . GLU A 1 171 ? 11.098 38.296 -46.378 1.00 40.84 171 GLU A CA 1
ATOM 1298 C C . GLU A 1 171 ? 10.375 39.655 -46.457 1.00 40.84 171 GLU A C 1
ATOM 1300 O O . GLU A 1 171 ? 9.154 39.720 -46.278 1.00 40.84 171 GLU A O 1
ATOM 1305 N N . ILE A 1 172 ? 11.129 40.731 -46.710 1.00 46.03 172 ILE A N 1
ATOM 1306 C CA . ILE A 1 172 ? 11.143 41.571 -47.933 1.00 46.03 172 ILE A CA 1
ATOM 1307 C C . ILE A 1 172 ? 12.259 42.614 -47.772 1.00 46.03 172 ILE A C 1
ATOM 1309 O O . ILE A 1 172 ? 12.309 43.276 -46.711 1.00 46.03 172 ILE A O 1
#